Protein AF-A0A2V9JT32-F1 (afdb_monomer_lite)

Sequence (126 aa):
MPIHDLSYRHWSGEWTSHPYRWWVITRQGIRLLAAKKWFLGLMILSALPFVVRSVILYLVTVVGNLPMVRVNAKFFLDFLNQQTSFVLPIAVFAGSGLIASDLKANALQIYLSKPITRRDYLLGKL

Radius of gyration: 24.59 Å; chains: 1; bounding box: 60×42×64 Å

Secondary structure (DSSP, 8-state):
------PPPPP-S-----TTHHHHHHHHHHHHHHT-HHHHHHHHHHHHHHHHHHHHHHHHHHH--BTTB--SHHHHHHHHHHHHHHHHHHHHHHHHHHHHHHHHTTHHHHHHTTT--HHHHHHHH-

Foldseek 3Di:
DDPPDPDDDDDDDDDDDDPCLLVVLLVVLVVVQVVDPVLVVLVVVLCVLVVVLVVVVVCCVVVNDDPVDDPDPVSVVVSVVVSVVSVVVNCCSSQCCSPVVCVVVVCVVVQVVDPADPVSNVSSND

pLDDT: mean 88.53, std 8.55, range [50.81, 96.94]

Structure (mmCIF, N/CA/C/O backbone):
data_AF-A0A2V9JT32-F1
#
_entry.id   AF-A0A2V9JT32-F1
#
loop_
_atom_site.group_PDB
_atom_site.id
_atom_site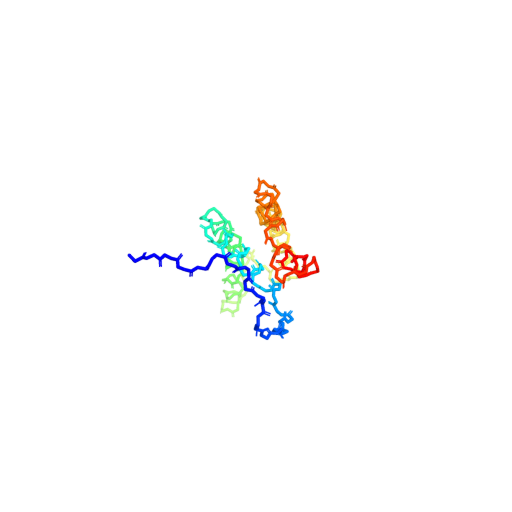.type_symbol
_atom_site.label_atom_id
_atom_site.label_alt_id
_atom_site.label_comp_id
_atom_site.label_asym_id
_atom_site.label_entity_id
_atom_site.label_seq_id
_atom_site.pdbx_PDB_ins_code
_atom_site.Cartn_x
_atom_site.Cartn_y
_atom_site.Cartn_z
_atom_site.occupancy
_atom_site.B_iso_or_equiv
_atom_site.auth_seq_id
_atom_site.auth_comp_id
_atom_site.auth_asym_id
_atom_site.auth_atom_id
_atom_site.pdbx_PDB_model_num
ATOM 1 N N . MET A 1 1 ? -35.294 29.000 29.958 1.00 50.81 1 MET A N 1
ATOM 2 C CA . MET A 1 1 ? -36.203 27.861 29.696 1.00 50.81 1 MET A CA 1
ATOM 3 C C . MET A 1 1 ? -35.765 26.699 30.573 1.00 50.81 1 MET A C 1
ATOM 5 O O . MET A 1 1 ? -34.582 26.377 30.510 1.00 50.81 1 MET A O 1
ATOM 9 N N . PRO A 1 2 ? -36.637 26.119 31.415 1.00 60.19 2 PRO A N 1
ATOM 10 C CA . PRO A 1 2 ? -36.269 24.966 32.225 1.00 60.19 2 PRO A CA 1
ATOM 11 C C . PRO A 1 2 ? -36.189 23.738 31.314 1.00 60.19 2 PRO A C 1
ATOM 13 O O . PRO A 1 2 ? -37.110 23.473 30.542 1.00 60.19 2 PRO A O 1
ATOM 16 N N . ILE A 1 3 ? -35.072 23.014 31.363 1.00 59.31 3 ILE A N 1
ATOM 17 C CA . ILE A 1 3 ? -34.913 21.743 30.653 1.00 59.31 3 ILE A CA 1
ATOM 18 C C . ILE A 1 3 ? -35.731 20.715 31.434 1.00 59.31 3 ILE A C 1
ATOM 20 O O . ILE A 1 3 ? -35.285 20.204 32.459 1.00 59.31 3 ILE A O 1
ATOM 24 N N . HIS A 1 4 ? -36.966 20.480 30.997 1.00 59.41 4 HIS A N 1
ATOM 25 C CA . HIS A 1 4 ? -37.801 19.429 31.555 1.00 59.41 4 HIS A CA 1
ATOM 26 C C . HIS A 1 4 ? -37.385 18.075 30.966 1.00 59.41 4 HIS A C 1
ATOM 28 O O . HIS A 1 4 ? -37.391 17.887 29.751 1.00 59.41 4 HIS A O 1
ATOM 34 N N . ASP A 1 5 ? -37.080 17.160 31.887 1.00 63.69 5 ASP A N 1
ATOM 35 C CA . ASP A 1 5 ? -36.972 15.708 31.736 1.00 63.69 5 ASP A CA 1
ATOM 36 C C . ASP A 1 5 ? -35.613 15.132 31.271 1.00 63.69 5 ASP A C 1
ATOM 38 O O . ASP A 1 5 ? -35.319 14.975 30.086 1.00 63.69 5 ASP A O 1
ATOM 42 N N . LEU A 1 6 ? -34.787 14.774 32.265 1.00 67.06 6 LEU A N 1
ATOM 43 C CA . LEU A 1 6 ? -33.545 13.993 32.141 1.00 67.06 6 LEU A CA 1
ATOM 44 C C . LEU A 1 6 ? -33.809 12.472 32.190 1.00 67.06 6 LEU A C 1
ATOM 46 O O . LEU A 1 6 ? -32.898 11.694 32.478 1.00 67.06 6 LEU A O 1
ATOM 50 N N . SER A 1 7 ? -35.049 12.024 31.975 1.00 73.38 7 SER A N 1
ATOM 51 C CA . SER A 1 7 ? -35.376 10.599 31.994 1.00 73.38 7 SER A CA 1
ATOM 52 C C . SER A 1 7 ? -34.757 9.853 30.806 1.00 73.38 7 SER A C 1
ATOM 54 O O . SER A 1 7 ? -34.646 10.353 29.682 1.00 73.38 7 SER A O 1
ATOM 56 N N . TYR A 1 8 ? -34.311 8.623 31.072 1.00 77.44 8 TYR A N 1
ATOM 57 C CA . TYR A 1 8 ? -33.749 7.738 30.058 1.00 77.44 8 TYR A CA 1
ATOM 58 C C . TYR A 1 8 ? -34.804 7.432 28.987 1.00 77.44 8 TYR A C 1
ATOM 60 O O . TYR A 1 8 ? -35.822 6.798 29.267 1.00 77.44 8 TYR A O 1
ATOM 68 N N . ARG A 1 9 ? -34.553 7.852 27.744 1.00 76.19 9 ARG A N 1
ATOM 69 C CA . ARG A 1 9 ? -35.378 7.455 26.599 1.00 76.19 9 ARG A CA 1
ATOM 70 C C . ARG A 1 9 ? -34.919 6.094 26.097 1.00 76.19 9 ARG A C 1
ATOM 72 O O . ARG A 1 9 ? -33.756 5.924 25.737 1.00 76.19 9 ARG A O 1
ATOM 79 N N . HIS A 1 10 ? -35.850 5.146 26.045 1.00 78.75 10 HIS A N 1
ATOM 80 C CA . HIS A 1 10 ? -35.609 3.865 25.394 1.00 78.75 10 HIS A CA 1
ATOM 81 C C . HIS A 1 10 ? -35.275 4.072 23.916 1.00 78.75 10 HIS A C 1
ATOM 83 O O . HIS A 1 10 ? -35.847 4.933 23.244 1.00 78.75 10 HIS A O 1
ATOM 89 N N . TRP A 1 11 ? -34.334 3.273 23.418 1.00 83.06 11 TRP A N 1
ATOM 90 C CA . TRP A 1 11 ? -33.956 3.307 22.015 1.00 83.06 11 TRP A CA 1
ATOM 91 C C . TRP A 1 11 ? -35.118 2.806 21.142 1.00 83.06 11 TRP A C 1
ATOM 93 O O . TRP A 1 11 ? -35.620 1.708 21.365 1.00 83.06 11 TRP A O 1
ATOM 103 N N . SER A 1 12 ? -35.550 3.614 20.169 1.00 8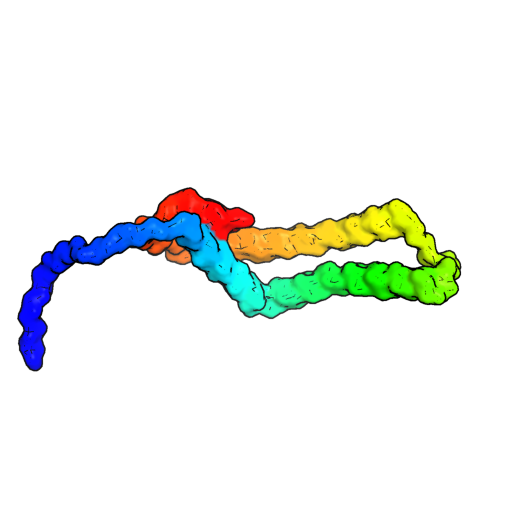3.38 12 SER A N 1
ATOM 104 C CA . SER A 1 12 ? -36.734 3.368 19.335 1.00 83.38 12 SER A CA 1
ATOM 105 C C . SER A 1 12 ? -36.460 3.220 17.835 1.00 83.38 12 SER A C 1
ATOM 107 O O . SER A 1 12 ? -37.410 3.126 17.064 1.00 83.38 12 SER A O 1
ATOM 109 N N . GLY A 1 13 ? -35.205 3.237 17.380 1.00 85.00 13 GLY A N 1
ATOM 110 C CA . GLY A 1 13 ? -34.918 3.121 15.948 1.00 85.00 13 GLY A CA 1
ATOM 111 C C . GLY A 1 13 ? -34.656 1.701 15.469 1.00 85.00 13 GLY A C 1
ATOM 112 O O . GLY A 1 13 ? -34.517 0.752 16.239 1.00 85.00 13 GLY A O 1
ATOM 113 N N . GLU A 1 14 ? -34.591 1.580 14.148 1.00 81.88 14 GLU A N 1
ATOM 114 C CA . GLU A 1 14 ? -34.512 0.300 13.459 1.00 81.88 14 GLU A CA 1
ATOM 115 C C . GLU A 1 14 ? -33.098 -0.290 13.475 1.00 81.88 14 GLU A C 1
ATOM 117 O O . GLU A 1 14 ? -32.084 0.401 13.316 1.00 81.88 14 GLU A O 1
ATOM 122 N N . TRP A 1 15 ? -33.030 -1.612 13.629 1.00 74.38 15 TRP A N 1
ATOM 123 C CA . TRP A 1 15 ? -31.790 -2.365 13.501 1.00 74.38 15 TRP A CA 1
ATOM 124 C C . TRP A 1 15 ? -31.363 -2.405 12.037 1.00 74.38 15 TRP A C 1
ATOM 126 O O . TRP A 1 15 ? -31.852 -3.211 11.250 1.00 74.38 15 TRP A O 1
ATOM 136 N N . THR A 1 16 ? -30.413 -1.553 11.660 1.00 75.25 16 THR A N 1
ATOM 137 C CA . THR A 1 16 ? -29.844 -1.607 10.312 1.00 75.25 16 THR A CA 1
ATOM 138 C C . THR A 1 16 ? -28.835 -2.752 10.219 1.00 75.25 16 THR A C 1
ATOM 140 O O . THR A 1 16 ? -27.844 -2.805 10.962 1.00 75.25 16 THR A O 1
ATOM 143 N N . SER A 1 17 ? -29.061 -3.690 9.297 1.00 68.44 17 SER A N 1
ATOM 144 C CA . SER A 1 17 ? -28.038 -4.661 8.913 1.00 68.44 17 SER A CA 1
ATOM 145 C C . SER A 1 17 ? -27.028 -3.966 8.005 1.00 68.44 17 SER A C 1
ATOM 147 O O . SER A 1 17 ? -27.387 -3.491 6.929 1.00 68.44 17 SER A O 1
ATOM 149 N N . HIS A 1 18 ? -25.758 -3.921 8.401 1.00 72.44 18 HIS A N 1
ATOM 150 C CA . HIS A 1 18 ? -24.701 -3.459 7.507 1.00 72.44 18 HIS A CA 1
ATOM 151 C C . HIS A 1 18 ? -23.545 -4.458 7.480 1.00 72.44 18 HIS A C 1
ATOM 153 O O . HIS A 1 18 ? -22.645 -4.364 8.315 1.00 72.44 18 HIS A O 1
ATOM 159 N N . PRO A 1 19 ? -23.522 -5.377 6.496 1.00 77.31 19 PRO A N 1
ATOM 160 C CA . PRO A 1 19 ? -22.398 -6.297 6.315 1.00 77.31 19 PRO A CA 1
ATOM 161 C C . PRO A 1 19 ? -21.091 -5.583 5.921 1.00 77.31 19 PRO A C 1
ATOM 163 O O . PRO A 1 19 ? -20.027 -6.185 5.965 1.00 77.31 19 PRO A O 1
ATOM 166 N N . TYR A 1 20 ? -21.145 -4.293 5.571 1.00 83.62 20 TYR A N 1
ATOM 167 C CA . TYR A 1 20 ? -19.994 -3.493 5.134 1.00 83.62 20 TYR A CA 1
ATOM 168 C C . TYR A 1 20 ? -19.443 -2.546 6.213 1.00 83.62 20 TYR A C 1
ATOM 170 O O . TYR A 1 20 ? -18.719 -1.606 5.891 1.00 83.62 20 TYR A O 1
ATOM 178 N N . ARG A 1 21 ? -19.766 -2.743 7.501 1.00 87.38 21 ARG A N 1
ATOM 179 C CA . ARG A 1 21 ? -19.233 -1.879 8.579 1.00 87.38 21 ARG A CA 1
ATOM 180 C C . ARG A 1 21 ? -17.707 -1.936 8.680 1.00 87.38 21 ARG A C 1
ATOM 182 O O . ARG A 1 21 ? -17.088 -0.911 8.966 1.00 87.38 21 ARG A O 1
ATOM 189 N N . TRP A 1 22 ? -17.107 -3.085 8.369 1.00 91.69 22 TRP A N 1
ATOM 190 C CA . TRP A 1 22 ? -15.652 -3.256 8.289 1.00 91.69 22 TRP A CA 1
ATOM 191 C C . TRP A 1 22 ? -14.997 -2.301 7.277 1.00 91.69 22 TRP A C 1
ATOM 193 O O . TRP A 1 22 ? -13.931 -1.754 7.552 1.00 91.69 22 TRP A O 1
ATOM 203 N N . TRP A 1 23 ? -15.672 -1.995 6.160 1.00 92.38 23 TRP A N 1
ATOM 204 C CA . TRP A 1 23 ? -15.138 -1.118 5.111 1.00 92.38 23 TRP A CA 1
ATOM 205 C C . TRP A 1 23 ? -14.865 0.302 5.607 1.00 92.38 23 TRP A C 1
ATOM 207 O O . TRP A 1 23 ? -13.927 0.959 5.157 1.00 92.38 23 TRP A O 1
ATOM 217 N N . VAL A 1 24 ? -15.659 0.790 6.565 1.00 91.06 24 VAL A N 1
ATOM 218 C CA . VAL A 1 24 ? -15.434 2.112 7.162 1.00 91.06 24 VAL A CA 1
ATOM 219 C C . VAL A 1 24 ? -14.068 2.156 7.848 1.00 91.06 24 VAL A C 1
ATOM 221 O O . VAL A 1 24 ? -13.356 3.149 7.710 1.00 91.06 24 VAL A O 1
ATOM 224 N N . ILE A 1 25 ? -13.675 1.076 8.527 1.00 92.56 25 ILE A N 1
ATOM 225 C CA . ILE A 1 25 ? -12.386 0.963 9.219 1.00 92.56 25 ILE A CA 1
ATOM 226 C C . ILE A 1 25 ? -11.250 0.926 8.195 1.00 92.56 25 ILE A C 1
ATOM 228 O O . ILE A 1 25 ? -10.327 1.737 8.295 1.00 92.56 25 ILE A O 1
ATOM 232 N N . THR A 1 26 ? -11.361 0.082 7.164 1.00 93.38 26 THR A N 1
ATOM 233 C CA . THR A 1 26 ? -10.376 -0.004 6.073 1.00 93.38 26 THR A CA 1
ATOM 234 C C . THR A 1 26 ? -10.186 1.346 5.391 1.00 93.38 26 THR A C 1
ATOM 236 O O . THR A 1 26 ? -9.065 1.837 5.254 1.00 93.38 26 THR A O 1
ATOM 239 N N . ARG A 1 27 ? -11.288 2.012 5.023 1.00 93.88 27 ARG A N 1
ATOM 240 C CA . ARG A 1 27 ? -11.264 3.321 4.362 1.00 93.88 27 ARG A CA 1
ATOM 241 C C . ARG A 1 27 ? -10.560 4.375 5.213 1.00 93.88 27 ARG A C 1
ATOM 243 O O . ARG A 1 27 ? -9.782 5.160 4.671 1.00 93.88 27 ARG A O 1
ATOM 250 N N . GLN A 1 28 ? -10.820 4.415 6.522 1.00 92.62 28 GLN A N 1
ATOM 251 C CA . GLN A 1 28 ? -10.117 5.345 7.410 1.00 92.62 28 GLN A CA 1
ATOM 252 C C . GLN A 1 28 ? -8.641 4.972 7.567 1.00 92.62 28 GLN A C 1
ATOM 254 O O . GLN A 1 28 ? -7.797 5.863 7.521 1.00 92.62 28 GLN A O 1
ATOM 259 N N . GLY A 1 29 ? -8.310 3.683 7.671 1.00 92.12 29 GLY A N 1
ATOM 260 C CA . GLY A 1 29 ? -6.926 3.206 7.709 1.00 92.12 29 GLY A CA 1
ATOM 261 C C . GLY A 1 29 ? -6.122 3.646 6.484 1.00 92.12 29 GLY A C 1
ATOM 262 O O . GLY A 1 29 ? -5.070 4.272 6.623 1.00 92.12 29 GLY A O 1
ATOM 263 N N . ILE A 1 30 ? -6.665 3.421 5.284 1.00 92.75 30 ILE A N 1
ATOM 264 C CA . ILE A 1 30 ? -6.061 3.862 4.018 1.00 92.75 30 ILE A CA 1
ATOM 265 C C . ILE A 1 30 ? -5.927 5.386 3.987 1.00 92.75 30 ILE A C 1
ATOM 267 O O . ILE A 1 30 ? -4.869 5.904 3.635 1.00 92.75 30 ILE A O 1
ATOM 271 N N . ARG A 1 31 ? -6.969 6.125 4.390 1.00 93.69 31 ARG A N 1
ATOM 272 C CA . ARG A 1 31 ? -6.941 7.595 4.407 1.00 93.69 31 ARG A CA 1
ATOM 273 C C . ARG A 1 31 ? -5.854 8.138 5.336 1.00 93.69 31 ARG A C 1
ATOM 275 O O . ARG A 1 31 ? -5.171 9.091 4.970 1.00 93.69 31 ARG A O 1
ATOM 282 N N . LEU A 1 32 ? -5.680 7.540 6.513 1.00 91.56 32 LEU A N 1
ATOM 283 C CA . LEU A 1 32 ? -4.644 7.928 7.472 1.00 91.56 32 LEU A CA 1
ATOM 284 C C . LEU A 1 32 ? -3.235 7.659 6.937 1.00 91.56 32 LEU A C 1
ATOM 286 O O . LEU A 1 32 ? -2.339 8.469 7.164 1.00 91.56 32 LEU A O 1
ATOM 290 N N . LEU A 1 33 ? -3.033 6.554 6.215 1.00 91.38 33 LEU A N 1
ATOM 291 C CA . LEU A 1 33 ? -1.760 6.256 5.555 1.00 91.38 33 LEU A CA 1
ATOM 292 C C . LEU A 1 33 ? -1.486 7.218 4.396 1.00 91.38 33 LEU A C 1
ATOM 294 O O . LEU A 1 33 ? -0.409 7.809 4.336 1.00 91.38 33 LEU A O 1
ATOM 298 N N . ALA A 1 34 ? -2.476 7.445 3.533 1.00 91.00 34 ALA A N 1
ATOM 299 C CA . ALA A 1 34 ? -2.376 8.359 2.398 1.00 91.00 34 ALA A CA 1
ATOM 300 C C . ALA A 1 34 ? -2.148 9.820 2.823 1.00 91.00 34 ALA A C 1
ATOM 302 O O . ALA A 1 34 ? -1.525 10.581 2.093 1.00 91.00 34 ALA A O 1
ATOM 3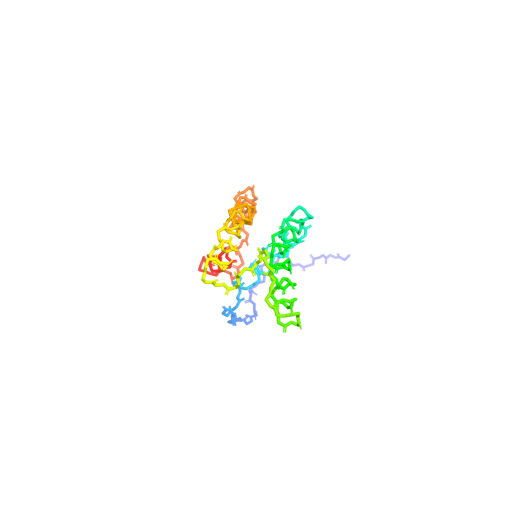03 N N . ALA A 1 35 ? -2.591 10.223 4.017 1.00 92.19 35 ALA A N 1
ATOM 304 C CA . ALA A 1 35 ? -2.309 11.553 4.555 1.00 92.19 35 ALA A CA 1
ATOM 305 C C . ALA A 1 35 ? -0.821 11.766 4.913 1.00 92.19 35 ALA A C 1
ATOM 307 O O . ALA A 1 35 ? -0.374 12.907 5.056 1.00 92.19 35 ALA A O 1
ATOM 308 N N . LYS A 1 36 ? -0.028 10.695 5.065 1.00 91.94 36 LYS A N 1
ATOM 309 C CA . LYS A 1 36 ? 1.391 10.791 5.430 1.00 91.94 36 LYS A CA 1
ATOM 310 C C . LYS A 1 36 ? 2.249 11.036 4.188 1.00 91.94 36 LYS A C 1
ATOM 312 O O . LYS A 1 36 ? 2.471 10.134 3.385 1.00 91.94 36 LYS A O 1
ATOM 317 N N . LYS A 1 37 ? 2.836 12.235 4.087 1.00 92.75 37 LYS A N 1
ATOM 318 C CA . LYS A 1 37 ? 3.736 12.630 2.981 1.00 92.75 37 LYS A CA 1
ATOM 319 C C . LYS A 1 37 ? 4.896 11.650 2.757 1.00 92.75 37 LYS A C 1
ATOM 321 O O . LYS A 1 37 ? 5.211 11.343 1.616 1.00 92.75 37 LYS A O 1
ATOM 326 N N . TRP A 1 38 ? 5.487 11.121 3.831 1.00 92.44 38 TRP A N 1
ATOM 327 C CA . TRP A 1 38 ? 6.557 10.116 3.753 1.00 92.44 38 TRP A CA 1
ATOM 328 C C . TRP A 1 38 ? 6.100 8.803 3.116 1.00 92.44 38 TRP A C 1
ATOM 330 O O . TRP A 1 38 ? 6.822 8.229 2.307 1.00 92.44 38 TRP A O 1
ATOM 340 N N . PHE A 1 39 ? 4.887 8.351 3.444 1.00 93.50 39 PHE A N 1
ATOM 341 C CA . PHE A 1 39 ? 4.314 7.147 2.852 1.00 93.50 39 PHE A CA 1
ATOM 342 C C . PHE A 1 39 ? 4.026 7.356 1.361 1.00 93.50 39 PHE A C 1
ATOM 344 O O . PHE A 1 39 ? 4.399 6.520 0.545 1.00 93.50 39 PHE A O 1
ATOM 351 N N . LEU A 1 40 ? 3.457 8.508 0.986 1.00 94.12 40 LEU A N 1
ATOM 352 C CA . LEU A 1 40 ? 3.267 8.869 -0.424 1.00 94.12 40 LEU A CA 1
ATOM 353 C C . LEU A 1 40 ? 4.595 8.964 -1.185 1.00 94.12 40 LEU A C 1
ATOM 355 O O . LEU A 1 40 ? 4.695 8.447 -2.293 1.00 94.12 40 LEU A O 1
ATOM 359 N N . GLY A 1 41 ? 5.622 9.573 -0.588 1.00 95.25 41 GLY A N 1
ATOM 360 C CA . GLY A 1 41 ? 6.961 9.640 -1.175 1.00 95.25 41 GLY A CA 1
ATOM 361 C C . GLY A 1 41 ? 7.545 8.251 -1.439 1.00 95.25 41 GLY A C 1
ATOM 362 O O . GLY A 1 41 ? 8.051 8.000 -2.529 1.00 95.25 41 GLY A O 1
ATOM 363 N N . LEU A 1 42 ? 7.400 7.323 -0.488 1.00 95.06 42 LEU A N 1
ATOM 364 C CA . LEU A 1 42 ? 7.828 5.932 -0.648 1.00 95.06 42 LEU A CA 1
ATOM 365 C C . LEU A 1 42 ? 7.039 5.195 -1.744 1.00 95.06 42 LEU A C 1
ATOM 367 O O . LEU A 1 42 ? 7.633 4.443 -2.511 1.00 95.06 42 LEU A O 1
ATOM 371 N N . MET A 1 43 ? 5.727 5.428 -1.849 1.00 95.19 43 MET A N 1
ATOM 372 C CA . MET A 1 43 ? 4.883 4.861 -2.910 1.00 95.19 43 MET A CA 1
ATOM 373 C C . MET A 1 43 ? 5.270 5.381 -4.301 1.00 95.19 43 MET A C 1
ATOM 375 O O . MET A 1 43 ? 5.308 4.617 -5.259 1.00 95.19 43 MET A O 1
ATOM 379 N N . ILE A 1 44 ? 5.589 6.673 -4.422 1.00 95.88 44 ILE A N 1
ATOM 380 C CA . ILE A 1 44 ? 6.077 7.257 -5.679 1.00 95.88 44 ILE A CA 1
ATOM 381 C C . ILE A 1 44 ? 7.451 6.676 -6.026 1.00 95.88 44 ILE A C 1
ATOM 383 O O . ILE A 1 44 ? 7.682 6.264 -7.161 1.00 95.88 44 ILE A O 1
ATOM 387 N N . LEU A 1 45 ? 8.348 6.590 -5.042 1.00 95.81 45 LEU A N 1
ATOM 388 C CA . LEU A 1 45 ? 9.682 6.023 -5.220 1.00 95.81 45 LEU A CA 1
ATOM 389 C C . LEU A 1 45 ? 9.625 4.551 -5.655 1.00 95.81 45 LEU A C 1
ATOM 391 O O . LEU A 1 45 ? 10.376 4.158 -6.543 1.00 95.81 45 LEU A O 1
ATOM 395 N N . SER A 1 46 ? 8.717 3.751 -5.090 1.00 95.81 46 SER A N 1
ATOM 396 C CA . SER A 1 46 ? 8.540 2.345 -5.480 1.00 95.81 46 SER A CA 1
ATOM 397 C C . SER A 1 46 ? 7.880 2.171 -6.851 1.00 95.81 46 SER A C 1
ATOM 399 O O . SER A 1 46 ? 8.027 1.115 -7.466 1.00 95.81 46 SER A O 1
ATOM 401 N N . ALA A 1 47 ? 7.182 3.191 -7.357 1.00 95.69 47 ALA A N 1
ATOM 402 C CA . ALA A 1 47 ? 6.627 3.196 -8.707 1.00 95.69 47 ALA A CA 1
ATOM 403 C C . ALA A 1 47 ? 7.680 3.528 -9.782 1.00 95.69 47 ALA A C 1
ATOM 405 O O . ALA A 1 47 ? 7.521 3.130 -10.937 1.00 95.69 47 ALA A O 1
ATOM 406 N N . LEU A 1 48 ? 8.776 4.211 -9.430 1.00 95.56 48 LEU A N 1
ATOM 407 C CA . LEU A 1 48 ? 9.815 4.604 -10.392 1.00 95.56 48 LEU A CA 1
ATOM 408 C C . LEU A 1 48 ? 10.448 3.416 -11.141 1.00 95.56 48 LEU A C 1
ATOM 410 O O . LEU A 1 48 ? 10.496 3.481 -12.371 1.00 95.56 48 LEU A O 1
ATOM 414 N N . PRO A 1 49 ? 10.883 2.313 -10.490 1.00 94.56 49 PRO A N 1
ATOM 415 C CA . PRO A 1 49 ? 11.415 1.149 -11.202 1.00 94.56 49 PRO A CA 1
ATOM 416 C C . PRO A 1 49 ? 10.435 0.572 -12.228 1.00 94.56 49 PRO A C 1
ATOM 418 O O . PRO A 1 49 ? 10.848 0.183 -13.320 1.00 94.56 49 PRO A O 1
ATOM 421 N N . PHE A 1 50 ? 9.136 0.559 -11.911 1.00 95.50 50 PHE A N 1
ATOM 422 C CA . PHE A 1 50 ? 8.096 0.102 -12.831 1.00 95.50 50 PHE A CA 1
ATOM 423 C C . PHE A 1 50 ? 7.986 1.011 -14.060 1.00 95.50 50 PHE A C 1
ATOM 425 O O . PHE A 1 50 ? 7.974 0.516 -15.189 1.00 95.50 50 PHE A O 1
ATOM 432 N N . VAL A 1 51 ? 7.969 2.334 -13.866 1.00 96.94 51 VAL A N 1
ATOM 433 C CA . VAL A 1 51 ? 7.946 3.302 -14.974 1.00 96.94 51 VAL A CA 1
ATOM 434 C C . VAL A 1 51 ? 9.186 3.143 -15.856 1.00 96.94 51 VAL A C 1
ATOM 436 O O . VAL A 1 51 ? 9.056 3.026 -17.071 1.00 96.94 51 VAL A O 1
ATOM 439 N N . VAL A 1 52 ? 10.379 3.048 -15.261 1.00 95.06 52 VAL A N 1
ATOM 440 C CA . VAL A 1 52 ? 11.639 2.864 -16.002 1.00 95.06 52 VAL A CA 1
ATOM 441 C C . VAL A 1 52 ? 11.608 1.584 -16.841 1.00 95.06 52 VAL A C 1
ATOM 443 O O . VAL A 1 52 ? 11.904 1.620 -18.035 1.00 95.06 52 VAL A O 1
ATOM 446 N N . ARG A 1 53 ? 11.204 0.450 -16.254 1.00 93.94 53 ARG A N 1
ATOM 447 C CA . ARG A 1 53 ? 11.101 -0.832 -16.972 1.00 93.94 53 ARG A CA 1
ATOM 448 C C . ARG A 1 53 ? 10.057 -0.788 -18.086 1.00 93.94 53 ARG A C 1
ATOM 450 O O . ARG A 1 53 ? 10.300 -1.360 -19.145 1.00 93.94 53 ARG A O 1
ATOM 457 N N . SER A 1 54 ? 8.945 -0.087 -17.872 1.00 94.75 54 SER A N 1
ATOM 458 C CA . SER A 1 54 ? 7.885 0.086 -18.872 1.00 94.75 54 SER A CA 1
ATOM 459 C C . SER A 1 54 ? 8.358 0.919 -20.064 1.00 94.75 54 SER A C 1
ATOM 461 O O . SER A 1 54 ? 8.110 0.547 -21.208 1.00 94.75 54 SER A O 1
ATOM 463 N N . VAL A 1 55 ? 9.103 2.003 -19.816 1.00 94.75 55 VAL A N 1
ATOM 464 C CA . VAL A 1 55 ? 9.715 2.825 -20.874 1.00 94.75 55 VAL A CA 1
ATOM 465 C C . VAL A 1 55 ? 10.741 2.017 -21.666 1.00 94.75 55 VAL A C 1
ATOM 467 O O . VAL A 1 55 ? 10.713 2.042 -22.892 1.00 94.75 55 VAL A O 1
ATOM 470 N N . ILE A 1 56 ? 11.610 1.254 -20.996 1.00 92.88 56 ILE A N 1
ATOM 471 C CA . ILE A 1 56 ? 12.577 0.374 -21.673 1.00 92.88 56 ILE A CA 1
ATOM 472 C C . ILE A 1 56 ? 11.852 -0.643 -22.561 1.00 92.88 56 ILE A C 1
ATOM 474 O O . ILE A 1 56 ? 12.243 -0.838 -23.709 1.00 92.88 56 ILE A O 1
ATOM 478 N N . LEU A 1 57 ? 10.784 -1.263 -22.053 1.00 93.38 57 LEU A N 1
ATOM 479 C CA . LEU A 1 57 ? 9.982 -2.220 -22.812 1.00 93.38 57 LEU A CA 1
ATOM 480 C C . LEU A 1 57 ? 9.373 -1.564 -24.056 1.00 93.38 57 LEU A C 1
ATOM 482 O O . LEU A 1 57 ? 9.499 -2.107 -25.149 1.00 93.38 57 LEU A O 1
ATOM 486 N N . TYR A 1 58 ? 8.799 -0.369 -23.913 1.00 93.25 58 TYR A N 1
ATOM 487 C CA . TYR A 1 58 ? 8.272 0.401 -25.038 1.00 93.25 58 TYR A CA 1
ATOM 488 C C . TYR A 1 58 ? 9.357 0.744 -26.074 1.00 93.25 58 TYR A C 1
ATOM 490 O O . TYR A 1 58 ? 9.159 0.556 -27.273 1.00 93.25 58 TYR A O 1
ATOM 498 N N . LEU A 1 59 ? 10.545 1.171 -25.639 1.00 92.38 59 LEU A N 1
ATOM 499 C CA . LEU A 1 59 ? 11.653 1.470 -26.552 1.00 92.38 59 LEU A CA 1
ATOM 500 C C . LEU A 1 59 ? 12.115 0.233 -27.327 1.00 92.38 59 LEU A C 1
ATOM 502 O O . LEU A 1 59 ? 12.359 0.338 -28.526 1.00 92.38 59 LEU A O 1
ATOM 506 N N . VAL A 1 60 ? 12.175 -0.935 -26.680 1.00 91.69 60 VAL A N 1
A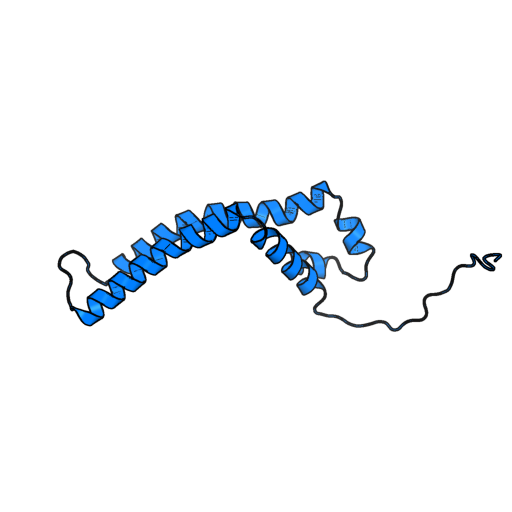TOM 507 C CA . VAL A 1 60 ? 12.484 -2.203 -27.362 1.00 91.69 60 VAL A CA 1
ATOM 508 C C . VAL A 1 60 ? 11.422 -2.537 -28.412 1.00 91.69 60 VAL A C 1
ATOM 510 O O . VAL A 1 60 ? 11.751 -3.039 -29.482 1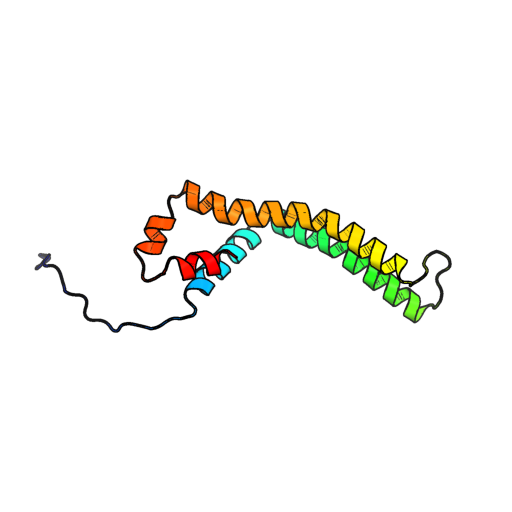.00 91.69 60 VAL A O 1
ATOM 513 N N . THR A 1 61 ? 10.147 -2.224 -28.159 1.00 90.25 61 THR A N 1
ATOM 514 C CA . THR A 1 61 ? 9.094 -2.453 -29.163 1.00 90.25 61 THR A CA 1
ATOM 515 C C . THR A 1 61 ? 9.166 -1.500 -30.356 1.00 90.25 61 THR A C 1
ATOM 517 O O . THR A 1 61 ? 8.813 -1.902 -31.459 1.00 90.25 61 THR A O 1
ATOM 520 N N . VAL A 1 62 ? 9.632 -0.262 -30.158 1.00 91.88 62 VAL A N 1
ATOM 521 C CA . VAL A 1 62 ? 9.680 0.766 -31.214 1.00 91.88 62 VAL A CA 1
ATOM 522 C C . VAL A 1 62 ? 10.970 0.690 -32.028 1.00 91.88 62 VAL A C 1
ATOM 524 O O . VAL A 1 62 ? 10.936 0.722 -33.253 1.00 91.88 62 VAL A O 1
ATOM 527 N N . VAL A 1 63 ? 12.114 0.615 -31.349 1.00 88.44 63 VAL A N 1
ATOM 528 C CA . VAL A 1 63 ? 13.452 0.643 -31.965 1.00 88.44 63 VAL A CA 1
ATOM 529 C C . VAL A 1 63 ? 13.912 -0.766 -32.353 1.00 88.44 63 VAL A C 1
ATOM 531 O O . VAL A 1 63 ? 14.801 -0.931 -33.185 1.00 88.44 63 VAL A O 1
ATOM 534 N N . GLY A 1 64 ? 13.305 -1.797 -31.764 1.00 85.19 64 GLY A N 1
ATOM 535 C CA . GLY A 1 64 ? 13.753 -3.175 -31.879 1.00 85.19 64 GLY A CA 1
ATOM 536 C C . GLY A 1 64 ? 14.801 -3.512 -30.819 1.00 85.19 64 GLY A C 1
ATOM 537 O O . GLY A 1 64 ? 14.707 -3.124 -29.655 1.00 85.19 64 GLY A O 1
ATOM 538 N N . ASN A 1 65 ? 15.809 -4.292 -31.198 1.00 81.56 65 ASN A N 1
ATOM 539 C CA . ASN A 1 65 ? 16.729 -4.882 -30.231 1.00 81.56 65 ASN A CA 1
ATOM 540 C C . ASN A 1 65 ? 17.739 -3.846 -29.700 1.00 81.56 65 ASN A C 1
ATOM 542 O O . ASN A 1 65 ? 18.580 -3.350 -30.449 1.00 81.56 65 ASN A O 1
ATOM 546 N N . LEU A 1 66 ? 17.680 -3.538 -28.401 1.00 80.25 66 LEU A N 1
ATOM 547 C CA . LEU A 1 66 ? 18.647 -2.657 -27.746 1.00 80.25 66 LEU A CA 1
ATOM 548 C C . LEU A 1 66 ? 19.888 -3.472 -27.334 1.00 80.25 66 LEU A C 1
ATOM 550 O O . LEU A 1 66 ? 19.753 -4.450 -26.599 1.00 80.25 66 LEU A O 1
ATOM 554 N N . PRO A 1 67 ? 21.117 -3.073 -27.712 1.00 78.75 67 PRO A N 1
ATOM 555 C CA . PRO A 1 67 ? 22.320 -3.875 -27.459 1.00 78.75 67 PRO A CA 1
ATOM 556 C C . PRO A 1 67 ? 22.613 -4.096 -25.966 1.00 78.75 67 PRO A C 1
ATOM 558 O O . PRO A 1 67 ? 23.221 -5.099 -25.599 1.00 78.75 67 PRO A O 1
ATOM 561 N N . MET A 1 68 ? 22.150 -3.190 -25.096 1.00 77.44 68 MET A N 1
ATOM 562 C CA . MET A 1 68 ? 22.352 -3.264 -23.644 1.00 77.44 68 MET A CA 1
ATOM 563 C C . MET A 1 68 ? 21.211 -3.951 -22.878 1.00 77.44 68 MET A C 1
ATOM 565 O O . MET A 1 68 ? 21.373 -4.237 -21.694 1.00 77.44 68 MET A O 1
ATOM 569 N N . VAL A 1 69 ? 20.059 -4.223 -23.506 1.00 84.62 69 VAL A N 1
ATOM 570 C CA . VAL A 1 69 ? 18.889 -4.777 -22.807 1.00 84.62 69 VAL A CA 1
ATOM 571 C C . VAL A 1 69 ? 18.259 -5.901 -23.611 1.00 84.62 69 VAL A C 1
ATOM 573 O O . VAL A 1 69 ? 17.771 -5.698 -24.716 1.00 84.62 69 VAL A O 1
ATOM 576 N N . ARG A 1 70 ? 18.179 -7.085 -22.998 1.00 86.69 70 ARG A N 1
ATOM 577 C CA . ARG A 1 70 ? 17.435 -8.225 -23.540 1.00 86.69 70 ARG A CA 1
ATOM 578 C C . ARG A 1 70 ? 16.164 -8.437 -22.734 1.00 86.69 70 ARG A C 1
ATOM 580 O O . ARG A 1 70 ? 16.229 -8.664 -21.528 1.00 86.69 70 ARG A O 1
ATOM 587 N N . VAL A 1 71 ? 15.018 -8.397 -23.407 1.00 90.12 71 VAL A N 1
ATOM 588 C CA . VAL A 1 71 ? 13.726 -8.731 -22.798 1.00 90.12 71 VAL A CA 1
ATOM 589 C C . VAL A 1 71 ? 13.601 -10.254 -22.760 1.00 90.12 71 VAL A C 1
ATOM 591 O O . VAL A 1 71 ? 13.385 -10.901 -23.779 1.00 90.12 71 VAL A O 1
ATOM 594 N N . ASN A 1 72 ? 13.808 -10.837 -21.581 1.00 91.38 72 ASN A N 1
ATOM 595 C CA . ASN A 1 72 ? 13.702 -12.274 -21.319 1.00 91.38 72 ASN A CA 1
ATOM 596 C C . ASN A 1 72 ? 13.175 -12.519 -19.892 1.00 91.38 72 ASN A C 1
ATOM 598 O O . ASN A 1 72 ? 12.899 -11.575 -19.157 1.00 91.38 72 ASN A O 1
ATOM 602 N N . ALA A 1 73 ? 13.078 -13.778 -19.457 1.00 94.75 73 ALA A N 1
ATOM 603 C CA . ALA A 1 73 ? 12.631 -14.110 -18.099 1.00 94.75 73 ALA A CA 1
ATOM 604 C C . ALA A 1 73 ? 13.470 -13.430 -16.995 1.00 94.75 73 ALA A C 1
ATOM 606 O O . ALA A 1 73 ? 12.922 -12.971 -15.992 1.00 94.75 73 ALA A O 1
ATOM 607 N N . LYS A 1 74 ? 14.790 -13.297 -17.197 1.00 94.06 74 LYS A N 1
ATOM 608 C CA . LYS A 1 74 ? 15.685 -12.629 -16.243 1.00 94.06 74 LYS A CA 1
ATOM 609 C C . LYS A 1 74 ? 15.367 -11.138 -16.098 1.00 94.06 74 LYS A C 1
ATOM 611 O O . LYS A 1 74 ? 15.399 -10.635 -14.982 1.00 94.06 74 LYS A O 1
ATOM 616 N N . PHE A 1 75 ? 14.993 -10.449 -17.178 1.00 93.19 75 PHE A N 1
ATOM 617 C CA . PHE A 1 75 ? 14.569 -9.045 -17.123 1.00 93.19 75 PHE A CA 1
ATOM 618 C C . PHE A 1 75 ? 13.406 -8.828 -16.142 1.00 93.19 75 PHE A C 1
ATOM 620 O O . PHE A 1 75 ? 13.446 -7.893 -15.340 1.00 93.19 75 PHE A O 1
ATOM 627 N N . PHE A 1 76 ? 12.396 -9.705 -16.178 1.00 94.81 76 PHE A N 1
ATOM 628 C CA . PHE A 1 76 ? 11.245 -9.641 -15.275 1.00 94.81 76 PHE A CA 1
ATOM 629 C C . PHE A 1 76 ? 11.607 -10.058 -13.848 1.00 94.81 76 PHE A C 1
ATOM 631 O O . PHE A 1 76 ? 11.179 -9.406 -12.900 1.00 94.81 76 PHE A O 1
ATOM 638 N N . LEU A 1 77 ? 12.432 -11.097 -13.684 1.00 95.75 77 LEU A N 1
ATOM 639 C CA . LEU A 1 77 ? 12.900 -11.531 -12.366 1.00 95.75 77 LEU A CA 1
ATOM 640 C C . LEU A 1 77 ? 13.712 -10.437 -11.661 1.00 95.75 77 LEU A C 1
ATOM 642 O O . LEU A 1 77 ? 13.485 -10.164 -10.486 1.00 95.75 77 LEU A O 1
ATOM 646 N N . ASP A 1 78 ? 14.618 -9.774 -12.380 1.00 94.62 78 ASP A N 1
ATOM 647 C CA . ASP A 1 78 ? 15.422 -8.679 -11.836 1.00 94.62 78 ASP A CA 1
ATOM 648 C C . ASP A 1 78 ? 14.531 -7.492 -11.422 1.00 94.62 78 ASP A C 1
ATOM 650 O O . ASP A 1 78 ? 14.788 -6.860 -10.397 1.00 94.62 78 ASP A O 1
ATOM 654 N N . PHE A 1 79 ? 13.452 -7.213 -12.167 1.00 94.94 79 PHE A N 1
ATOM 655 C CA . PHE A 1 79 ? 12.437 -6.235 -11.760 1.00 94.94 79 PHE A CA 1
ATOM 656 C C . PHE A 1 79 ? 11.708 -6.658 -10.477 1.00 94.94 79 PHE A C 1
ATOM 658 O O . PHE A 1 79 ? 11.607 -5.852 -9.555 1.00 94.94 79 PHE A O 1
ATOM 665 N N . LEU A 1 80 ? 11.234 -7.905 -10.388 1.00 95.31 80 LEU A N 1
ATOM 666 C CA . LEU A 1 80 ? 10.539 -8.398 -9.196 1.00 95.31 80 LEU A CA 1
ATOM 667 C C . LEU A 1 80 ? 11.443 -8.347 -7.959 1.00 95.31 80 LEU A C 1
ATOM 669 O O . LEU A 1 80 ? 11.018 -7.829 -6.931 1.00 95.31 80 LEU A O 1
ATOM 673 N N . ASN A 1 81 ? 12.700 -8.781 -8.082 1.00 95.31 81 ASN A N 1
ATOM 674 C CA . ASN A 1 81 ? 13.691 -8.716 -7.005 1.00 95.31 81 ASN A CA 1
ATOM 675 C C . ASN A 1 81 ? 13.946 -7.276 -6.545 1.00 95.31 81 ASN A C 1
ATOM 677 O O . ASN A 1 81 ? 14.010 -7.001 -5.348 1.00 95.31 81 ASN A O 1
ATOM 681 N N . GLN A 1 82 ? 14.059 -6.339 -7.490 1.00 94.38 82 GLN A N 1
ATOM 682 C CA . GLN A 1 82 ? 14.189 -4.920 -7.171 1.00 94.38 82 GLN A CA 1
ATOM 683 C C . GLN A 1 82 ? 12.936 -4.388 -6.456 1.00 94.38 82 GLN A C 1
ATOM 685 O O . GLN A 1 82 ? 13.057 -3.615 -5.505 1.00 94.38 82 GLN A O 1
ATOM 690 N N . GLN A 1 83 ? 11.743 -4.821 -6.873 1.00 95.19 83 GLN A N 1
ATOM 691 C CA . GLN A 1 83 ? 10.480 -4.402 -6.269 1.00 95.19 83 GLN A CA 1
ATOM 692 C C . GLN A 1 83 ? 10.310 -4.946 -4.845 1.00 95.19 83 GLN A C 1
ATOM 694 O O . GLN A 1 83 ? 9.801 -4.232 -3.980 1.00 95.19 83 GLN A O 1
ATOM 699 N N . THR A 1 84 ?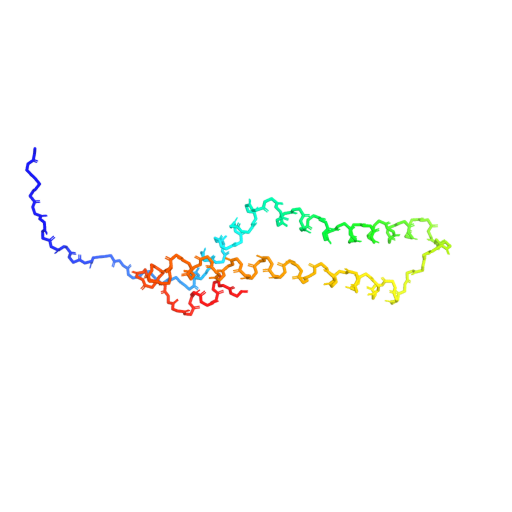 10.782 -6.165 -4.565 1.00 94.19 84 THR A N 1
ATOM 700 C CA . THR A 1 84 ? 10.737 -6.774 -3.226 1.00 94.19 84 THR A CA 1
ATOM 701 C C . THR A 1 84 ? 11.399 -5.890 -2.165 1.00 94.19 84 THR A C 1
ATOM 703 O O . THR A 1 84 ? 10.857 -5.754 -1.067 1.00 94.19 84 THR A O 1
ATOM 706 N N . SER A 1 85 ? 12.498 -5.207 -2.498 1.00 92.44 85 SER A N 1
ATOM 707 C CA . SER A 1 85 ? 13.173 -4.269 -1.588 1.00 92.44 85 SER A CA 1
ATOM 708 C C . SER A 1 85 ? 12.277 -3.108 -1.135 1.00 92.44 85 SER A C 1
ATOM 710 O O . SER A 1 85 ? 12.451 -2.597 -0.030 1.00 92.44 85 SER A O 1
ATOM 712 N N . PHE A 1 86 ? 11.292 -2.706 -1.947 1.00 94.25 86 PHE A N 1
ATOM 713 C CA . PHE A 1 86 ? 10.320 -1.665 -1.593 1.00 94.25 86 PHE A CA 1
ATOM 714 C C . PHE A 1 86 ? 9.113 -2.199 -0.816 1.00 94.25 86 PHE A C 1
ATOM 716 O O . PHE A 1 86 ? 8.511 -1.454 -0.043 1.00 94.25 86 PHE A O 1
ATOM 723 N N . VAL A 1 87 ? 8.763 -3.478 -0.977 1.00 94.12 87 VAL A N 1
ATOM 724 C CA . VAL A 1 87 ? 7.614 -4.087 -0.286 1.00 94.12 87 VAL A CA 1
ATOM 725 C C . VAL A 1 87 ? 7.806 -4.059 1.229 1.00 94.12 87 VAL A C 1
ATOM 727 O O . VAL A 1 87 ? 6.877 -3.705 1.951 1.00 94.12 87 VAL A O 1
ATOM 730 N N . LEU A 1 88 ? 9.010 -4.371 1.717 1.00 92.94 88 LEU A N 1
ATOM 731 C CA . LEU A 1 88 ? 9.303 -4.425 3.151 1.00 92.94 88 LEU A CA 1
ATOM 732 C C . LEU A 1 88 ? 9.042 -3.091 3.880 1.00 92.94 88 LEU A C 1
ATOM 734 O O . LEU A 1 88 ? 8.244 -3.089 4.819 1.00 92.94 88 LEU A O 1
ATOM 738 N N . PRO A 1 89 ? 9.635 -1.945 3.483 1.00 92.69 89 PRO A N 1
ATOM 739 C CA . PRO A 1 89 ? 9.375 -0.682 4.166 1.00 92.69 89 PRO A CA 1
ATOM 740 C C . PRO A 1 89 ? 7.915 -0.239 4.023 1.00 92.69 89 PRO A C 1
ATOM 742 O O . PRO A 1 89 ? 7.350 0.262 4.992 1.00 92.69 89 PRO A O 1
ATOM 745 N N . ILE A 1 90 ? 7.268 -0.472 2.874 1.00 94.06 90 ILE A N 1
ATOM 746 C CA . ILE A 1 90 ? 5.841 -0.157 2.691 1.00 94.06 90 ILE A CA 1
ATOM 747 C C . ILE A 1 90 ? 4.985 -0.958 3.680 1.00 94.06 90 ILE A C 1
ATOM 749 O O . ILE A 1 90 ? 4.161 -0.372 4.384 1.00 94.06 90 ILE A O 1
ATOM 753 N N . ALA A 1 91 ? 5.211 -2.270 3.780 1.00 93.12 91 ALA A N 1
ATOM 754 C CA . ALA A 1 91 ? 4.476 -3.154 4.679 1.00 93.12 91 ALA A CA 1
ATOM 755 C C . ALA A 1 91 ? 4.684 -2.776 6.153 1.00 93.12 91 ALA A C 1
ATOM 757 O O . ALA A 1 91 ? 3.719 -2.707 6.913 1.00 93.12 91 ALA A O 1
ATOM 758 N N . VAL A 1 92 ? 5.921 -2.461 6.554 1.00 92.62 92 VAL A N 1
ATOM 759 C CA . VAL A 1 92 ? 6.236 -2.045 7.928 1.00 92.62 92 VAL A CA 1
ATOM 760 C C . VAL A 1 92 ? 5.578 -0.706 8.265 1.00 92.62 92 VAL A C 1
ATOM 762 O O . VAL A 1 92 ? 4.930 -0.593 9.308 1.00 92.62 92 VAL A O 1
ATOM 765 N N . PHE A 1 93 ? 5.693 0.304 7.397 1.00 90.44 93 PHE A N 1
ATOM 766 C CA . PHE A 1 93 ? 5.091 1.622 7.635 1.00 90.44 93 PHE A CA 1
ATOM 767 C C . PHE A 1 93 ? 3.560 1.568 7.664 1.00 90.44 93 PHE A C 1
ATOM 769 O O . PHE A 1 93 ? 2.941 2.230 8.502 1.00 90.44 93 PHE A O 1
ATOM 776 N N . ALA A 1 94 ? 2.952 0.789 6.764 1.00 91.06 94 ALA A N 1
ATOM 777 C CA . ALA A 1 94 ? 1.507 0.622 6.703 1.00 91.06 94 ALA A CA 1
ATOM 778 C C . ALA A 1 94 ? 0.977 -0.181 7.901 1.00 91.06 94 ALA A C 1
ATOM 780 O O . ALA A 1 94 ? 0.111 0.298 8.633 1.00 91.06 94 ALA A O 1
ATOM 781 N N . GLY A 1 95 ? 1.533 -1.371 8.139 1.00 89.38 95 GLY A N 1
ATOM 782 C CA . GLY A 1 95 ? 1.030 -2.319 9.133 1.00 89.38 95 GLY A CA 1
ATOM 783 C C . GLY A 1 95 ? 1.238 -1.863 10.576 1.00 89.38 95 GLY A C 1
ATOM 784 O O . GLY A 1 95 ? 0.299 -1.889 11.373 1.00 89.38 95 GLY A O 1
ATOM 785 N N . SER A 1 96 ? 2.438 -1.378 10.920 1.00 88.62 96 SER A N 1
ATOM 786 C CA . SER A 1 96 ? 2.729 -0.943 12.296 1.00 88.62 96 SER A CA 1
ATOM 787 C C . SER A 1 96 ? 1.837 0.224 12.720 1.00 88.62 96 SER A C 1
ATOM 789 O O . SER A 1 96 ? 1.278 0.219 13.817 1.00 88.62 96 SER A O 1
ATOM 791 N N . GLY A 1 97 ? 1.639 1.197 11.824 1.00 86.38 97 GLY A N 1
ATOM 792 C CA . GLY A 1 97 ? 0.826 2.377 12.082 1.00 86.38 97 GLY A CA 1
ATOM 793 C C . GLY A 1 97 ? -0.651 2.056 12.293 1.00 86.38 97 GLY A C 1
ATOM 794 O O . GLY A 1 97 ? -1.272 2.702 13.129 1.00 86.38 97 GLY A O 1
ATOM 795 N N . LEU A 1 98 ? -1.195 1.065 11.578 1.00 88.50 98 LEU A N 1
ATOM 796 C CA . LEU A 1 98 ? -2.605 0.672 11.677 1.00 88.50 98 LEU A CA 1
ATOM 797 C C . LEU A 1 98 ? -2.954 0.002 13.009 1.00 88.50 98 LEU A C 1
ATOM 799 O O . LEU A 1 98 ? -4.094 0.125 13.457 1.00 88.50 98 LEU A O 1
ATOM 803 N N . ILE A 1 99 ? -2.009 -0.709 13.627 1.00 88.25 99 ILE A N 1
ATOM 804 C CA . ILE A 1 99 ? -2.235 -1.432 14.887 1.00 88.25 99 ILE A CA 1
ATOM 805 C C . ILE A 1 99 ? -1.809 -0.574 16.083 1.00 88.25 99 ILE A C 1
ATOM 807 O O . ILE A 1 99 ? -2.560 -0.432 17.049 1.00 88.25 99 ILE A O 1
ATOM 811 N N . ALA A 1 100 ? -0.626 0.042 16.018 1.00 89.38 100 ALA A N 1
ATOM 812 C CA . ALA A 1 100 ? -0.061 0.784 17.144 1.00 89.38 100 ALA A CA 1
ATOM 813 C C . ALA A 1 100 ? -0.887 2.025 17.520 1.00 89.38 100 ALA A C 1
ATOM 815 O O . ALA A 1 100 ? -0.977 2.356 18.703 1.00 89.38 100 ALA A O 1
ATOM 816 N N . SER A 1 101 ? -1.514 2.703 16.547 1.00 88.12 101 SER A N 1
ATOM 817 C CA . SER A 1 101 ? -2.375 3.865 16.817 1.00 88.12 101 SER A CA 1
ATOM 818 C C . SER A 1 101 ? -3.561 3.513 17.707 1.00 88.12 101 SER A C 1
ATOM 820 O O . SER A 1 101 ? -3.899 4.262 18.622 1.00 88.12 101 SER A O 1
ATOM 822 N N . ASP A 1 102 ? -4.170 2.358 17.449 1.00 90.88 102 ASP A N 1
ATOM 823 C CA . ASP A 1 102 ? -5.408 1.941 18.097 1.00 90.88 102 ASP A CA 1
ATOM 824 C C . ASP A 1 102 ? -5.127 1.413 19.504 1.00 90.88 102 ASP A C 1
ATOM 826 O O . ASP A 1 102 ? -5.895 1.695 20.425 1.00 90.88 102 ASP A O 1
ATOM 830 N N . LEU A 1 103 ? -3.990 0.729 19.688 1.00 89.62 103 LEU A N 1
ATOM 831 C CA . LEU A 1 103 ? -3.502 0.324 21.007 1.00 89.62 103 LEU A CA 1
ATOM 832 C C . LEU A 1 103 ? -3.144 1.539 21.870 1.00 89.62 103 LEU A C 1
ATOM 834 O O . LEU A 1 103 ? -3.586 1.625 23.011 1.00 89.62 103 LEU A O 1
ATOM 838 N N . LYS A 1 104 ? -2.413 2.519 21.318 1.00 92.88 104 LYS A N 1
ATOM 839 C CA . LYS A 1 104 ? -2.036 3.744 22.045 1.00 92.88 104 LYS A CA 1
ATOM 840 C C . LYS A 1 104 ? -3.256 4.536 22.525 1.00 92.88 104 LYS A C 1
ATOM 842 O O . LYS A 1 104 ? -3.217 5.127 23.598 1.00 92.88 104 LYS A O 1
ATOM 847 N N . ALA A 1 105 ? -4.318 4.571 21.722 1.00 92.75 105 ALA A N 1
ATOM 848 C CA . ALA A 1 105 ? -5.529 5.332 22.015 1.00 92.75 105 ALA A CA 1
ATOM 849 C C . ALA A 1 105 ? -6.618 4.524 22.746 1.00 92.75 105 ALA A C 1
ATOM 851 O O . ALA A 1 105 ? -7.705 5.055 22.960 1.00 92.75 105 ALA A O 1
ATOM 852 N N . ASN A 1 106 ? -6.374 3.250 23.088 1.00 91.69 106 ASN A N 1
ATOM 853 C CA . ASN A 1 106 ? -7.401 2.326 23.594 1.00 91.69 106 ASN A CA 1
ATOM 854 C C . ASN A 1 106 ? -8.684 2.314 22.732 1.00 91.69 106 ASN A C 1
ATOM 856 O O . ASN A 1 106 ? -9.803 2.151 23.226 1.00 91.69 106 ASN A O 1
ATOM 860 N N . ALA A 1 107 ? -8.528 2.467 21.414 1.00 90.25 107 ALA A N 1
ATOM 861 C CA . ALA A 1 107 ? -9.633 2.705 20.488 1.00 90.25 107 ALA A CA 1
ATOM 862 C C . ALA A 1 107 ? -10.592 1.509 20.378 1.00 90.25 107 ALA A C 1
ATOM 864 O O . ALA A 1 107 ? -11.752 1.680 20.005 1.00 90.25 107 ALA A O 1
ATOM 865 N N . LEU A 1 108 ? -10.141 0.302 20.738 1.00 89.94 108 LEU A N 1
ATOM 866 C CA . LEU A 1 108 ? -10.958 -0.911 20.685 1.00 89.94 108 LEU A CA 1
ATOM 867 C C . LEU A 1 108 ? -12.235 -0.790 21.533 1.00 89.94 108 LEU A C 1
ATOM 869 O O . LEU A 1 108 ? -13.290 -1.250 21.104 1.00 89.94 108 LEU A O 1
ATOM 873 N N . GLN A 1 109 ? -12.170 -0.118 22.687 1.00 90.56 109 GLN A N 1
ATOM 874 C CA . GLN A 1 109 ? -13.349 0.118 23.531 1.00 90.56 109 GLN A CA 1
ATOM 875 C C . GLN A 1 109 ? -14.381 1.005 22.821 1.00 90.56 109 GLN A C 1
ATOM 877 O O . GLN A 1 109 ? -15.581 0.759 22.903 1.00 90.56 109 GLN A O 1
ATOM 882 N N . ILE A 1 110 ? -13.908 2.002 22.069 1.00 90.44 110 ILE A N 1
ATOM 883 C CA . ILE A 1 110 ? -14.748 2.930 21.304 1.00 90.44 110 ILE A CA 1
ATOM 884 C C . ILE A 1 110 ? -15.347 2.241 20.072 1.00 90.44 110 ILE A C 1
ATOM 886 O O . ILE A 1 110 ? -16.490 2.508 19.708 1.00 90.44 110 ILE A O 1
ATOM 890 N N . TYR A 1 111 ? -14.603 1.349 19.415 1.00 89.50 111 TYR A N 1
ATOM 891 C CA . TYR A 1 111 ? -15.142 0.574 18.298 1.00 89.50 111 TYR A CA 1
ATOM 892 C C . TYR A 1 111 ? -16.247 -0.377 18.759 1.00 89.50 111 TYR A C 1
ATOM 894 O O . TYR A 1 111 ? -17.302 -0.423 18.132 1.00 89.50 111 TYR A O 1
ATOM 902 N N . LEU A 1 112 ? -16.026 -1.096 19.863 1.00 89.12 112 LEU A N 1
ATOM 903 C CA . LEU A 1 112 ? -16.963 -2.102 20.373 1.00 89.12 112 LEU A CA 1
ATOM 904 C C . LEU A 1 112 ? -18.145 -1.515 21.162 1.00 89.12 112 LEU A C 1
ATOM 906 O O . LEU A 1 112 ? -19.096 -2.241 21.435 1.00 89.12 112 LEU A O 1
ATOM 910 N N . SER A 1 113 ? -18.119 -0.223 21.512 1.00 89.75 113 SER A N 1
ATOM 911 C CA . SER A 1 113 ? -19.296 0.489 22.042 1.00 89.75 113 SER A CA 1
ATOM 912 C C . SER A 1 113 ? -20.282 0.909 20.947 1.00 89.75 113 SER A C 1
ATOM 914 O O . SER A 1 113 ? -21.423 1.271 21.229 1.00 89.75 113 SER A O 1
ATOM 916 N N . LYS A 1 114 ? -19.849 0.853 19.684 1.00 87.69 114 LYS A N 1
ATOM 917 C CA . LYS A 1 114 ? -20.676 1.051 18.492 1.00 87.69 114 LYS A CA 1
ATOM 918 C C . LYS A 1 114 ? -21.145 -0.308 17.966 1.00 87.69 114 LYS A C 1
ATOM 920 O O . LYS A 1 114 ? -20.586 -1.331 18.352 1.00 87.69 114 LYS A O 1
ATOM 925 N N . PRO A 1 115 ? -22.138 -0.363 17.058 1.00 86.94 115 PRO A N 1
ATOM 926 C CA . PRO A 1 115 ? -22.611 -1.627 16.492 1.00 86.94 115 PRO A CA 1
ATOM 927 C C . PRO A 1 115 ? -21.610 -2.207 15.464 1.00 86.94 115 PRO A C 1
ATOM 929 O O . PRO A 1 115 ? -21.962 -2.491 14.324 1.00 86.94 115 PRO A O 1
ATOM 932 N N . ILE A 1 116 ? -20.341 -2.351 15.847 1.00 88.06 116 ILE A N 1
ATOM 933 C CA . ILE A 1 116 ? -19.234 -2.933 15.086 1.00 88.06 116 ILE A CA 1
ATOM 934 C C . ILE A 1 116 ? -18.783 -4.172 15.854 1.00 88.06 116 ILE A C 1
ATOM 936 O O . ILE A 1 116 ? -18.478 -4.104 17.045 1.00 88.06 116 ILE A O 1
ATOM 940 N N . THR A 1 117 ? -18.736 -5.321 15.187 1.00 89.44 117 THR A N 1
ATOM 941 C CA . THR A 1 117 ? -18.303 -6.563 15.829 1.00 89.44 117 THR A CA 1
ATOM 942 C C . THR A 1 117 ? -16.779 -6.699 15.820 1.00 89.44 117 THR A C 1
ATOM 944 O O . THR A 1 117 ? -16.070 -6.061 15.042 1.00 89.44 117 THR A O 1
ATOM 947 N N . ARG A 1 118 ? -16.243 -7.607 16.647 1.00 90.50 118 ARG A N 1
ATOM 948 C CA . ARG A 1 118 ? -14.808 -7.956 16.621 1.00 90.50 118 ARG A CA 1
ATOM 949 C C . ARG A 1 118 ? -14.355 -8.462 15.245 1.00 90.50 118 ARG A C 1
ATOM 951 O O . ARG A 1 118 ? -13.223 -8.207 14.849 1.00 90.50 118 ARG A O 1
ATOM 958 N N . ARG A 1 119 ? -15.239 -9.161 14.520 1.00 90.69 119 ARG A N 1
ATOM 959 C CA . ARG A 1 119 ? -14.970 -9.652 13.160 1.00 90.69 119 ARG A CA 1
ATOM 960 C C . ARG A 1 119 ? -14.882 -8.498 12.170 1.00 90.69 119 ARG A C 1
ATOM 962 O O . ARG A 1 119 ? -13.946 -8.473 11.384 1.00 90.69 119 ARG A O 1
ATOM 969 N N . ASP A 1 120 ? -15.785 -7.523 12.269 1.00 90.88 120 ASP A N 1
ATOM 970 C CA . ASP A 1 120 ? -15.731 -6.321 11.429 1.00 90.88 120 ASP A CA 1
ATOM 971 C C . ASP A 1 120 ? -14.437 -5.533 11.653 1.00 90.88 120 ASP A C 1
ATOM 973 O O . ASP A 1 120 ? -13.845 -5.030 10.705 1.00 90.88 120 ASP A O 1
ATOM 977 N N . TYR A 1 121 ? -13.975 -5.450 12.904 1.00 92.19 121 TYR A N 1
ATOM 978 C CA . TYR A 1 121 ? -12.699 -4.815 13.227 1.00 92.19 121 TYR A CA 1
ATOM 979 C C . TYR A 1 121 ? -11.507 -5.560 12.615 1.00 92.19 121 TYR A C 1
ATOM 981 O O . TYR A 1 121 ? -10.661 -4.934 11.982 1.00 92.19 121 TYR A O 1
ATOM 989 N N . LEU A 1 122 ? -11.451 -6.888 12.773 1.00 91.69 122 LEU A N 1
ATOM 990 C CA . LEU A 1 122 ? -10.376 -7.708 12.209 1.00 91.69 122 LEU A CA 1
ATOM 991 C C . LEU A 1 122 ? -10.346 -7.623 10.679 1.00 91.69 122 LEU A C 1
ATOM 993 O O . LEU A 1 122 ? -9.298 -7.339 10.113 1.00 91.69 122 LEU A O 1
ATOM 997 N N . LEU A 1 123 ? -11.498 -7.789 10.022 1.00 92.56 123 LEU A N 1
ATOM 998 C CA . LEU A 1 123 ? -11.620 -7.653 8.567 1.00 92.56 123 LEU A CA 1
ATOM 999 C C . LEU A 1 123 ? -11.306 -6.235 8.088 1.00 92.56 123 LEU A C 1
ATOM 1001 O O . LEU A 1 123 ? -10.771 -6.060 7.005 1.00 92.56 123 LEU A O 1
ATOM 1005 N N . GLY A 1 124 ? -11.615 -5.220 8.894 1.00 91.00 124 GLY A N 1
ATOM 1006 C CA . GLY A 1 124 ? -11.314 -3.831 8.572 1.00 91.00 124 GLY A CA 1
ATOM 1007 C C . GLY A 1 124 ? -9.822 -3.479 8.622 1.00 91.00 124 GLY A C 1
ATOM 1008 O O . GLY A 1 124 ? -9.425 -2.454 8.066 1.00 91.00 124 GLY A O 1
ATOM 1009 N N . LYS A 1 125 ? -9.008 -4.285 9.315 1.00 90.88 125 LYS A N 1
ATOM 1010 C CA . LYS A 1 125 ? -7.567 -4.058 9.520 1.00 90.88 125 LYS A CA 1
ATOM 1011 C C . LYS A 1 125 ? -6.664 -4.951 8.664 1.00 90.88 125 LYS A C 1
ATOM 1013 O O . LYS A 1 125 ? -5.485 -4.616 8.549 1.00 90.88 125 LYS A O 1
ATOM 1018 N N . LEU A 1 126 ? -7.191 -6.055 8.132 1.00 87.00 126 LEU A N 1
ATOM 1019 C CA . LEU A 1 126 ? -6.526 -6.915 7.144 1.00 87.00 126 LEU A CA 1
ATOM 1020 C C . LEU A 1 126 ? -6.527 -6.253 5.760 1.00 87.00 126 LEU A C 1
ATOM 1022 O O . LEU A 1 126 ? -5.510 -6.424 5.056 1.00 87.00 126 LEU A O 1
#